Protein AF-A0A1F6Y6Q0-F1 (afdb_monomer)

Mean predicted aligned error: 14.81 Å

Organism: NCBI:txid1801793

pLDDT: mean 77.67, std 9.86, range [51.31, 92.62]

Structure (mmCIF, N/CA/C/O backbone):
data_AF-A0A1F6Y6Q0-F1
#
_entry.id   AF-A0A1F6Y6Q0-F1
#
loop_
_atom_site.group_PDB
_atom_site.id
_atom_site.type_symbol
_atom_site.label_atom_id
_atom_site.label_alt_id
_atom_site.label_comp_id
_atom_site.label_asym_id
_atom_site.label_entity_id
_atom_site.label_seq_id
_atom_site.pdbx_PDB_ins_code
_atom_site.Cartn_x
_atom_site.Cartn_y
_atom_site.Cartn_z
_atom_site.occupancy
_atom_site.B_iso_or_equiv
_atom_site.auth_seq_id
_atom_site.auth_comp_id
_atom_site.auth_asym_id
_atom_site.auth_atom_id
_atom_site.pdbx_PDB_model_num
ATOM 1 N N . MET A 1 1 ? -24.426 12.684 40.163 1.00 71.00 1 MET A N 1
ATOM 2 C CA . MET A 1 1 ? -25.076 13.681 39.279 1.00 71.00 1 MET A CA 1
ATOM 3 C C . MET A 1 1 ? -26.449 14.001 39.872 1.00 71.00 1 MET A C 1
ATOM 5 O O . MET A 1 1 ? -27.000 13.116 40.519 1.00 71.00 1 MET A O 1
ATOM 9 N N . TYR A 1 2 ? -26.988 15.215 39.725 1.00 83.31 2 TYR A N 1
ATOM 10 C CA . TYR A 1 2 ? -28.285 15.605 40.313 1.00 83.31 2 TYR A CA 1
ATOM 11 C C . TYR A 1 2 ? -29.291 16.001 39.226 1.00 83.31 2 TYR A C 1
ATOM 13 O O . TYR A 1 2 ? -28.912 16.579 38.207 1.00 83.31 2 TYR A O 1
ATOM 21 N N . CYS A 1 3 ? -30.571 15.686 39.428 1.00 84.44 3 CYS A N 1
ATOM 22 C CA . CYS A 1 3 ? -31.646 16.022 38.498 1.00 84.44 3 CYS A CA 1
ATOM 23 C C . CYS A 1 3 ? -31.863 17.536 38.433 1.00 84.44 3 CYS A C 1
ATOM 25 O O . CYS A 1 3 ? -32.161 18.159 39.450 1.00 84.44 3 CYS A O 1
ATOM 27 N N . LYS A 1 4 ? -31.802 18.118 37.227 1.00 84.06 4 LYS A N 1
ATOM 28 C CA . LYS A 1 4 ? -32.044 19.556 37.009 1.00 84.06 4 LYS A CA 1
ATOM 29 C C . LYS A 1 4 ? -33.462 19.998 37.389 1.00 84.06 4 LYS A C 1
ATOM 31 O O . LYS A 1 4 ? -33.655 21.157 37.728 1.00 84.06 4 LYS A O 1
ATOM 36 N N . LYS A 1 5 ? -34.444 19.087 37.341 1.00 84.50 5 LYS A N 1
ATOM 37 C CA . LYS A 1 5 ? -35.855 19.401 37.616 1.00 84.50 5 LYS A CA 1
ATOM 38 C C . LYS A 1 5 ? -36.233 19.261 39.090 1.00 84.50 5 LYS A C 1
ATOM 40 O O . LYS A 1 5 ? -36.954 20.102 39.607 1.00 84.50 5 LYS A O 1
ATOM 45 N N . CYS A 1 6 ? -35.785 18.202 39.768 1.00 88.50 6 CYS A N 1
ATOM 46 C CA . CYS A 1 6 ? -36.223 17.907 41.140 1.00 88.50 6 CYS A CA 1
ATOM 47 C C . CYS A 1 6 ? -35.088 17.827 42.171 1.00 88.50 6 CYS A C 1
ATOM 49 O O . CYS A 1 6 ? -35.341 17.455 43.316 1.00 88.50 6 CYS A O 1
ATOM 51 N N . GLY A 1 7 ? -33.840 18.081 41.768 1.00 86.44 7 GLY A N 1
ATOM 52 C CA . GLY A 1 7 ? -32.669 18.071 42.648 1.00 86.44 7 GLY A CA 1
ATOM 53 C C . GLY A 1 7 ? -32.287 16.701 43.217 1.00 86.44 7 GLY A C 1
ATOM 54 O O . GLY A 1 7 ? -31.378 16.622 44.036 1.00 86.44 7 GLY A O 1
ATOM 55 N N . ASN A 1 8 ? -32.956 15.614 42.815 1.00 88.00 8 ASN A N 1
ATOM 56 C CA . ASN A 1 8 ? -32.670 14.288 43.362 1.00 88.00 8 ASN A CA 1
ATOM 57 C C . ASN A 1 8 ? -31.338 13.745 42.826 1.00 88.00 8 ASN A C 1
ATOM 59 O O . ASN A 1 8 ? -30.964 14.025 41.684 1.00 88.00 8 ASN A O 1
ATOM 63 N N . LYS A 1 9 ? -30.625 12.964 43.639 1.00 84.06 9 LYS A N 1
ATOM 64 C CA . LYS A 1 9 ? -29.354 12.346 43.243 1.00 84.06 9 LYS A CA 1
ATOM 65 C C . LYS A 1 9 ? -29.641 11.147 42.333 1.00 84.06 9 LYS A C 1
ATOM 67 O O . LYS A 1 9 ? -30.463 10.310 42.690 1.00 84.06 9 LYS A O 1
ATOM 72 N N . PHE A 1 10 ? -28.982 11.076 41.178 1.00 82.44 10 PHE A N 1
ATOM 73 C CA . PHE A 1 10 ? -29.031 9.891 40.317 1.00 82.44 10 PHE A CA 1
ATOM 74 C C . PHE A 1 10 ? -28.163 8.784 40.918 1.00 82.44 10 PHE A C 1
ATOM 76 O O . PHE A 1 10 ? -27.025 9.049 41.327 1.00 82.44 10 PHE A O 1
ATOM 83 N N . LEU A 1 11 ? -28.715 7.575 40.982 1.00 70.94 11 LEU A N 1
ATOM 84 C CA . LEU A 1 11 ? -28.087 6.364 41.508 1.00 70.94 11 LEU A CA 1
ATOM 85 C C . LEU A 1 11 ? -27.262 5.619 40.444 1.00 70.94 11 LEU A C 1
ATOM 87 O O . LEU A 1 11 ? -26.524 4.705 40.800 1.00 70.94 11 LEU A O 1
ATOM 91 N N . GLY A 1 12 ? -27.326 6.014 39.166 1.00 69.50 12 GLY A N 1
ATOM 92 C CA . GLY A 1 12 ? -26.490 5.426 38.114 1.00 69.50 12 GLY A CA 1
ATOM 93 C C . GLY A 1 12 ? -26.926 5.767 36.687 1.00 69.50 12 GLY A C 1
ATOM 94 O O . GLY A 1 12 ? -27.257 6.912 36.387 1.00 69.50 12 GLY A O 1
ATOM 95 N N . ASN A 1 13 ? -26.924 4.740 35.830 1.00 68.44 13 ASN A N 1
ATOM 96 C CA . ASN A 1 13 ? -27.181 4.752 34.379 1.00 68.44 13 ASN A CA 1
ATOM 97 C C . ASN A 1 13 ? -28.683 4.807 34.014 1.00 68.44 13 ASN A C 1
ATOM 99 O O . ASN A 1 13 ? -29.128 4.230 33.023 1.00 68.44 13 ASN A O 1
ATOM 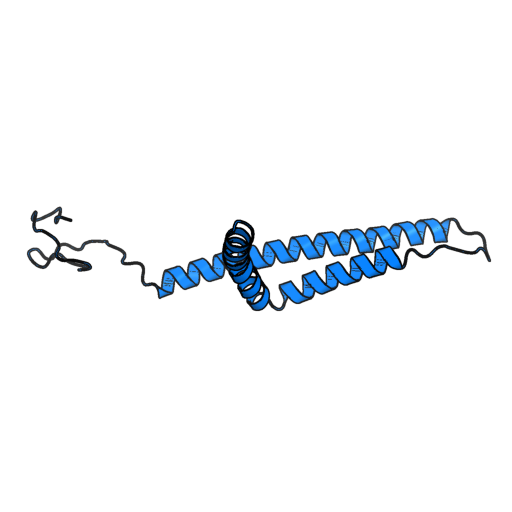103 N N . GLU A 1 14 ? -29.497 5.424 34.862 1.00 72.12 14 GLU A N 1
ATOM 104 C CA . GLU A 1 14 ? -30.948 5.482 34.702 1.00 72.12 14 GLU A CA 1
ATOM 105 C C . GLU A 1 14 ? -31.338 6.585 33.703 1.00 72.12 14 GLU A C 1
ATOM 107 O O . GLU A 1 14 ? -30.956 7.744 33.859 1.00 72.12 14 GLU A O 1
ATOM 112 N N . LYS A 1 15 ? -32.104 6.211 32.664 1.00 74.06 15 LYS A N 1
ATOM 113 C CA . LYS A 1 15 ? -32.576 7.110 31.586 1.00 74.06 15 LYS A CA 1
ATOM 114 C C . LYS A 1 15 ? -33.586 8.161 32.065 1.00 74.06 15 LYS A C 1
ATOM 116 O O . LYS A 1 15 ? -33.883 9.123 31.363 1.00 74.06 15 LYS A O 1
ATOM 121 N N . PHE A 1 16 ? -34.145 7.959 33.255 1.00 84.31 16 PHE A N 1
ATOM 122 C CA . PHE A 1 16 ? -35.152 8.826 33.849 1.00 84.31 16 PHE A CA 1
ATOM 123 C C . PHE A 1 16 ? -34.876 8.988 35.337 1.00 84.31 16 PHE A C 1
ATOM 125 O O . PHE A 1 16 ? -34.429 8.063 36.009 1.00 84.31 16 PHE A O 1
ATOM 132 N N . CYS A 1 17 ? -35.196 10.157 35.883 1.00 84.56 17 CYS A N 1
ATOM 133 C CA . CYS A 1 17 ? -35.154 10.363 37.323 1.00 84.56 17 CYS A CA 1
ATOM 134 C C . CYS A 1 17 ? -36.285 9.583 38.008 1.00 84.56 17 CYS A C 1
ATOM 136 O O . CYS A 1 17 ? -37.448 9.970 37.878 1.00 84.56 17 CYS A O 1
ATOM 138 N N . GLY A 1 18 ? -35.956 8.574 38.822 1.00 80.94 18 GLY A N 1
ATOM 139 C CA . GLY A 1 18 ? -36.938 7.742 39.537 1.00 80.94 18 GLY A CA 1
ATOM 140 C C . GLY A 1 18 ? -37.901 8.479 40.485 1.00 80.94 18 GLY A C 1
ATOM 141 O O . GLY A 1 18 ? -38.851 7.880 40.974 1.00 80.94 18 GLY A O 1
ATOM 142 N N . LYS A 1 19 ? -37.692 9.781 40.741 1.00 84.44 19 LYS A N 1
ATOM 143 C CA . LYS A 1 19 ? -38.592 10.608 41.565 1.00 84.44 19 LYS A CA 1
ATOM 144 C C . LYS A 1 19 ? -39.556 11.478 40.755 1.00 84.44 19 LYS A C 1
ATOM 146 O O . LYS A 1 19 ? -40.695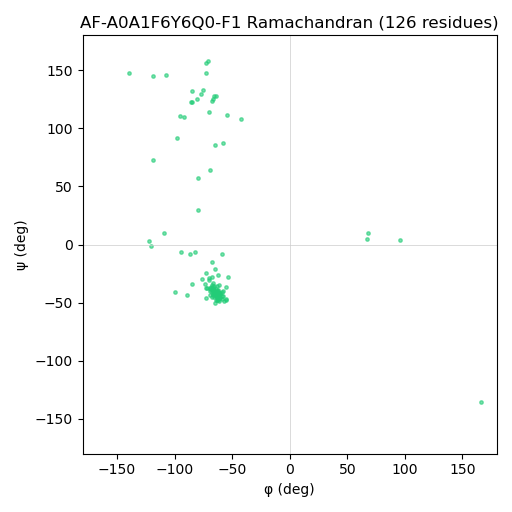 11.654 41.164 1.00 84.44 19 LYS A O 1
ATOM 151 N N . CYS A 1 20 ? -39.097 12.086 39.661 1.00 86.62 20 CYS A N 1
ATOM 152 C CA . CYS A 1 20 ? -39.885 13.083 38.918 1.00 86.62 20 CYS A CA 1
ATOM 153 C C . CYS A 1 20 ? -40.148 12.719 37.454 1.00 86.62 20 CYS A C 1
ATOM 155 O O . CYS A 1 20 ? -40.779 13.503 36.746 1.00 86.62 20 CYS A O 1
ATOM 157 N N . GLY A 1 21 ? -39.628 11.579 36.990 1.00 78.50 21 GLY A N 1
ATOM 158 C CA . GLY A 1 21 ? -39.776 11.111 35.613 1.00 78.50 21 GLY A CA 1
ATOM 159 C C . GLY A 1 21 ? -39.048 11.963 34.573 1.00 78.50 21 GLY A C 1
ATOM 160 O O . GLY A 1 21 ? -39.280 11.786 33.386 1.00 78.50 21 GLY A O 1
ATOM 161 N N . PHE A 1 22 ? -38.194 12.908 34.986 1.00 82.50 22 PHE A N 1
ATOM 162 C CA . PHE A 1 22 ? -37.449 13.742 34.045 1.00 82.50 22 PHE A CA 1
ATOM 163 C C . PHE A 1 22 ? -36.429 12.893 33.286 1.00 82.50 22 PHE A C 1
ATOM 165 O O . PHE A 1 22 ? -35.595 12.243 33.922 1.00 82.50 22 PHE A O 1
ATOM 172 N N . GLU A 1 23 ? -36.512 12.909 31.957 1.00 78.38 23 GLU A N 1
ATOM 173 C CA . GLU A 1 23 ? -35.575 12.213 31.084 1.00 78.38 23 GLU A CA 1
ATOM 174 C C . GLU A 1 23 ? -34.185 12.832 31.204 1.00 78.38 23 GLU A C 1
ATOM 176 O O . GLU A 1 23 ? -33.986 14.049 31.126 1.00 78.38 23 GLU A O 1
ATOM 181 N N . THR A 1 24 ? -33.207 11.980 31.454 1.00 66.31 24 THR A N 1
ATOM 182 C CA . THR A 1 24 ? -31.810 12.334 31.306 1.00 66.31 24 THR A CA 1
ATOM 183 C C . THR A 1 24 ? -31.419 11.863 29.923 1.00 66.31 24 THR A C 1
ATOM 185 O O . THR A 1 24 ? -31.344 10.667 29.661 1.00 66.31 24 THR A O 1
ATOM 188 N N . ASN A 1 25 ? -31.173 12.816 29.025 1.00 62.75 25 ASN A N 1
ATOM 189 C CA . ASN A 1 25 ? -30.486 12.566 27.760 1.00 62.75 25 ASN A CA 1
ATOM 190 C C . ASN A 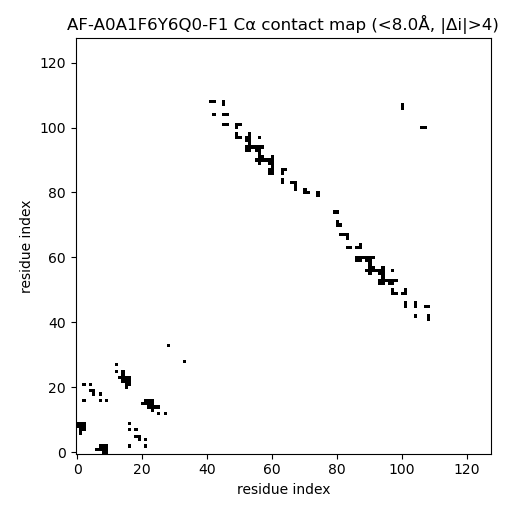1 25 ? -29.012 12.244 28.082 1.00 62.75 25 ASN A C 1
ATOM 192 O O . ASN A 1 25 ? -28.104 13.045 27.884 1.00 62.75 25 ASN A O 1
ATOM 196 N N . ILE A 1 26 ? -28.804 11.130 28.781 1.00 64.56 26 ILE A N 1
ATOM 197 C CA . ILE A 1 26 ? -27.521 10.465 28.880 1.00 64.56 26 ILE A CA 1
ATOM 198 C C . ILE A 1 26 ? -27.656 9.381 27.832 1.00 64.56 26 ILE A C 1
ATOM 200 O O . ILE A 1 26 ? -28.203 8.306 28.100 1.00 64.56 26 ILE A O 1
ATOM 204 N N . ASP A 1 27 ? -27.218 9.713 26.624 1.00 59.25 27 ASP A N 1
ATOM 205 C CA . ASP A 1 27 ? -26.858 8.726 25.628 1.00 59.25 27 ASP A CA 1
ATOM 206 C C . ASP A 1 27 ? -25.755 7.875 26.261 1.00 59.25 27 ASP A C 1
ATOM 208 O O . ASP A 1 27 ? -24.565 8.174 26.205 1.00 59.25 27 ASP A O 1
ATOM 212 N N . LEU A 1 28 ? -26.169 6.841 26.995 1.00 60.81 28 LEU A N 1
ATOM 213 C CA . LEU A 1 28 ? -25.336 5.682 27.245 1.00 60.81 28 LEU A CA 1
ATOM 214 C C . LEU A 1 28 ? -25.153 5.069 25.873 1.00 60.81 28 LEU A C 1
ATOM 216 O O . LEU A 1 28 ? -25.953 4.234 25.439 1.00 60.81 28 LEU A O 1
ATOM 220 N N . ASP A 1 29 ? -24.147 5.598 25.189 1.00 57.44 29 ASP A N 1
ATOM 221 C CA . ASP A 1 29 ? -23.626 5.092 23.948 1.00 57.44 29 ASP A CA 1
ATOM 222 C C . ASP A 1 29 ? -23.559 3.581 24.082 1.00 57.44 29 ASP A C 1
ATOM 224 O O . ASP A 1 29 ? -22.829 3.001 24.889 1.00 57.44 29 ASP A O 1
ATOM 228 N N . THR A 1 30 ? -24.466 2.944 23.362 1.00 57.88 30 THR A N 1
ATOM 229 C CA . THR A 1 30 ? -24.554 1.500 23.346 1.00 57.88 30 THR A CA 1
ATOM 230 C C . THR A 1 30 ? -23.235 1.036 22.728 1.00 57.88 30 THR A C 1
ATOM 232 O O . THR A 1 30 ? -22.897 1.536 21.651 1.00 57.88 30 THR A O 1
ATOM 235 N N . PRO A 1 31 ? -22.473 0.115 23.350 1.00 56.50 31 PRO A N 1
ATOM 236 C CA . PRO A 1 31 ? -21.153 -0.281 22.843 1.00 56.50 31 PRO A CA 1
ATOM 237 C C . PRO A 1 31 ? -21.214 -0.727 21.373 1.00 56.50 31 PRO A C 1
ATOM 239 O O . PRO A 1 31 ? -20.305 -0.458 20.599 1.00 56.50 31 PRO A O 1
ATOM 242 N N . LEU A 1 32 ? -22.369 -1.244 20.943 1.00 57.25 32 LEU A N 1
ATOM 243 C CA . LEU A 1 32 ? -22.649 -1.634 19.566 1.00 57.25 32 LEU A CA 1
ATOM 244 C C . LEU A 1 32 ? -22.586 -0.482 18.535 1.00 57.25 32 LEU A C 1
ATOM 246 O O . LEU A 1 32 ? -22.195 -0.717 17.392 1.00 57.25 32 LEU A O 1
ATOM 250 N N . SER A 1 33 ? -22.979 0.753 18.887 1.00 61.66 33 SER A N 1
ATOM 251 C CA . SER A 1 33 ? -22.959 1.878 17.932 1.00 61.66 33 SER A CA 1
ATOM 252 C C . SER A 1 33 ? -21.594 2.550 17.863 1.00 61.66 33 SER A C 1
ATOM 254 O O . SER A 1 33 ? -21.185 2.982 16.785 1.00 61.66 33 SER A O 1
ATOM 256 N N . GLN A 1 34 ? -20.872 2.610 18.984 1.00 68.31 34 GLN A N 1
ATOM 257 C CA . GLN A 1 34 ? -19.506 3.125 19.010 1.00 68.31 34 GLN A CA 1
ATOM 258 C C . GLN A 1 34 ? -18.546 2.173 18.295 1.00 68.31 34 GLN A C 1
ATOM 260 O O . GLN A 1 34 ? -17.766 2.632 17.466 1.00 68.31 34 GLN A O 1
ATOM 265 N N . GLU A 1 35 ? -18.645 0.859 18.511 1.00 71.56 35 GLU A N 1
ATOM 266 C CA . GLU A 1 35 ? -17.808 -0.124 17.810 1.00 71.56 35 GLU A CA 1
ATOM 267 C C . GLU A 1 35 ? -18.017 -0.074 16.295 1.00 71.56 35 GLU A C 1
ATOM 269 O O . GLU A 1 35 ? -17.050 -0.059 15.537 1.00 71.56 35 GLU A O 1
ATOM 274 N N . ALA A 1 36 ? -19.264 0.035 15.829 1.00 77.62 36 ALA A N 1
ATOM 275 C CA . ALA A 1 36 ? -19.545 0.173 14.404 1.00 77.62 36 ALA A CA 1
ATOM 276 C C . ALA A 1 36 ? -18.953 1.469 13.822 1.00 77.62 36 ALA A C 1
ATOM 278 O O . ALA A 1 36 ? -18.368 1.447 12.739 1.00 77.62 36 ALA A O 1
ATOM 279 N N . GLN A 1 37 ? -19.069 2.601 14.521 1.00 79.50 37 GLN A N 1
ATOM 280 C CA . GLN A 1 37 ? -18.493 3.871 14.061 1.00 79.50 37 GLN A CA 1
ATOM 281 C C . GLN A 1 37 ? -16.962 3.835 14.043 1.00 79.50 37 GLN A C 1
ATOM 283 O O . GLN A 1 37 ? -16.348 4.264 13.064 1.00 79.50 37 GLN A O 1
ATOM 288 N N . VAL A 1 38 ? -16.352 3.266 15.083 1.00 81.62 38 VAL A N 1
ATOM 289 C CA . VAL A 1 38 ? -14.902 3.084 15.178 1.00 81.62 38 VAL A CA 1
ATOM 290 C C . VAL A 1 38 ? -14.410 2.142 14.080 1.00 81.62 38 VAL A C 1
ATOM 292 O O . VAL A 1 38 ? -13.443 2.477 13.403 1.00 81.62 38 VAL A O 1
ATOM 295 N N . ASN A 1 39 ? -15.102 1.033 13.814 1.00 81.06 39 ASN A N 1
ATOM 296 C CA . ASN A 1 39 ? -14.748 0.099 12.743 1.00 81.06 39 ASN A CA 1
ATOM 297 C C . ASN A 1 39 ? -14.849 0.749 11.357 1.00 81.06 39 ASN A C 1
ATOM 299 O O . ASN A 1 39 ? -13.930 0.610 10.554 1.00 81.06 39 ASN A O 1
ATOM 303 N N . ASN A 1 40 ? -15.901 1.529 11.089 1.00 83.12 40 ASN A N 1
ATOM 304 C CA . ASN A 1 40 ? -16.030 2.276 9.832 1.00 83.12 40 ASN A CA 1
ATOM 305 C C . ASN A 1 40 ? -14.895 3.302 9.650 1.00 83.12 40 ASN A C 1
ATOM 307 O O . ASN A 1 40 ? -14.333 3.428 8.558 1.00 83.12 40 ASN A O 1
ATOM 311 N N . LEU A 1 41 ? -14.528 4.018 10.719 1.00 86.38 41 LEU A N 1
ATOM 312 C CA . LEU A 1 41 ? -13.413 4.967 10.707 1.00 86.38 41 LEU A CA 1
ATOM 313 C C . LEU A 1 41 ? -12.072 4.252 10.474 1.00 86.38 41 LEU A C 1
ATOM 315 O O . LEU A 1 41 ? -11.249 4.702 9.672 1.00 86.38 41 LEU A O 1
ATOM 319 N N . LEU A 1 42 ? -11.867 3.118 11.145 1.00 83.38 42 LEU A N 1
ATOM 320 C CA . LEU A 1 42 ? -10.656 2.312 11.052 1.00 83.38 42 LEU A CA 1
ATOM 321 C C . LEU A 1 42 ? -10.496 1.708 9.653 1.00 83.38 42 LEU A C 1
ATOM 323 O O . LEU A 1 42 ? -9.412 1.772 9.072 1.00 83.38 42 LEU A O 1
ATOM 327 N N . GLU A 1 43 ? -11.581 1.205 9.064 1.00 82.00 43 GLU A N 1
ATOM 328 C CA . GLU A 1 43 ? -11.604 0.747 7.676 1.00 82.00 43 GLU A CA 1
ATOM 329 C C . GLU A 1 43 ? -11.288 1.874 6.690 1.00 82.00 43 GLU A C 1
ATOM 331 O O . GLU A 1 43 ? -10.547 1.661 5.725 1.00 82.00 43 GLU A O 1
ATOM 336 N N . ALA A 1 44 ? -11.825 3.076 6.915 1.00 83.25 44 ALA A N 1
ATOM 337 C CA . ALA A 1 44 ? -11.530 4.232 6.076 1.00 83.25 44 ALA A CA 1
ATOM 338 C C . ALA A 1 44 ? -10.037 4.598 6.141 1.00 83.25 44 ALA A C 1
ATOM 340 O O . ALA A 1 44 ? -9.402 4.808 5.102 1.00 83.25 44 ALA A O 1
ATOM 341 N N . HIS A 1 45 ? -9.448 4.594 7.339 1.00 83.62 45 HIS A N 1
ATOM 342 C CA . HIS A 1 45 ? -8.013 4.809 7.531 1.00 83.62 45 HIS A CA 1
ATOM 343 C C . HIS A 1 45 ? -7.164 3.710 6.873 1.00 83.62 45 HIS A C 1
ATOM 345 O O . HIS A 1 45 ? -6.208 4.025 6.158 1.00 83.62 45 HIS A O 1
ATOM 351 N N . ALA A 1 46 ? -7.534 2.437 7.034 1.00 81.31 46 ALA A N 1
ATOM 352 C CA . ALA A 1 46 ? -6.835 1.306 6.424 1.00 81.31 46 ALA A CA 1
ATOM 353 C C . ALA A 1 46 ? -6.862 1.379 4.887 1.00 81.31 46 ALA A C 1
ATOM 355 O O . ALA A 1 46 ? -5.829 1.217 4.230 1.00 81.31 46 ALA A O 1
ATOM 356 N N . LYS A 1 47 ? -8.016 1.718 4.299 1.00 79.94 47 LYS A N 1
ATOM 357 C CA . LYS A 1 47 ? -8.161 1.919 2.848 1.00 79.94 47 LYS A CA 1
ATOM 358 C C . LYS A 1 47 ? -7.289 3.073 2.345 1.00 79.94 47 LYS A C 1
ATOM 360 O O . LYS A 1 47 ? -6.681 2.954 1.281 1.00 79.94 47 LYS A O 1
ATOM 365 N N . ASN A 1 48 ? -7.179 4.167 3.098 1.00 84.50 48 ASN A N 1
ATOM 366 C CA . ASN A 1 48 ? -6.332 5.306 2.728 1.00 84.50 48 ASN A CA 1
ATOM 367 C C . ASN A 1 48 ? -4.831 4.976 2.814 1.00 84.50 48 ASN A C 1
ATOM 369 O O . ASN A 1 48 ? -4.054 5.365 1.932 1.00 84.50 48 ASN A O 1
ATOM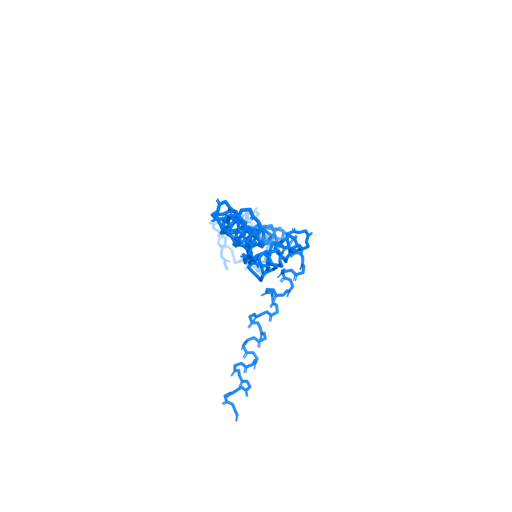 373 N N . ALA A 1 49 ? -4.422 4.199 3.819 1.00 81.69 49 ALA A N 1
ATOM 374 C CA . ALA A 1 49 ? -3.056 3.694 3.926 1.00 81.69 49 ALA A CA 1
ATOM 375 C C . ALA A 1 49 ? -2.706 2.766 2.747 1.00 81.69 49 ALA A C 1
ATOM 377 O O . ALA A 1 49 ? -1.666 2.946 2.105 1.00 81.69 49 ALA A O 1
ATOM 378 N N . ALA A 1 50 ? -3.609 1.844 2.392 1.00 80.50 50 ALA A N 1
ATOM 379 C CA . ALA A 1 50 ? -3.439 0.950 1.246 1.00 80.50 50 ALA A CA 1
ATOM 380 C C . ALA A 1 50 ? -3.326 1.724 -0.080 1.00 80.50 50 ALA A C 1
ATOM 382 O O . ALA A 1 50 ? -2.417 1.457 -0.867 1.00 80.50 50 ALA A O 1
ATOM 383 N N . LYS A 1 51 ? -4.164 2.749 -0.297 1.00 79.75 51 LYS A N 1
ATOM 384 C CA . LYS A 1 51 ? -4.081 3.628 -1.481 1.00 79.75 51 LYS A CA 1
ATOM 385 C C . LYS A 1 51 ? -2.723 4.317 -1.609 1.00 79.75 51 LYS A C 1
ATOM 387 O O . LYS A 1 51 ? -2.189 4.416 -2.709 1.00 79.75 51 LYS A O 1
ATOM 392 N N . THR A 1 52 ? -2.144 4.765 -0.498 1.00 82.56 52 THR A N 1
ATOM 393 C CA . THR A 1 52 ? -0.834 5.436 -0.508 1.00 82.56 52 THR A CA 1
ATOM 394 C C . THR A 1 52 ? 0.291 4.469 -0.898 1.00 82.56 52 THR A C 1
ATOM 396 O O . THR A 1 52 ? 1.189 4.835 -1.656 1.00 82.56 52 THR A O 1
ATOM 399 N N . LEU A 1 53 ? 0.229 3.219 -0.427 1.00 83.19 53 LEU A N 1
ATOM 400 C CA . LEU A 1 53 ? 1.155 2.148 -0.820 1.00 83.19 53 LEU A CA 1
ATOM 401 C C . LEU A 1 53 ? 0.998 1.770 -2.298 1.00 83.19 53 LEU A C 1
ATOM 403 O O . LEU A 1 53 ? 1.995 1.675 -3.013 1.00 83.19 53 LEU A O 1
ATOM 407 N N . MET A 1 54 ? -0.245 1.624 -2.768 1.00 82.75 54 MET A N 1
ATOM 408 C CA . MET A 1 54 ? -0.544 1.376 -4.180 1.00 82.75 54 MET A CA 1
ATOM 409 C C . MET A 1 54 ? 0.022 2.478 -5.071 1.00 82.75 54 MET A C 1
ATOM 411 O O . MET A 1 54 ? 0.706 2.177 -6.044 1.00 82.75 54 MET A O 1
ATOM 415 N N . LEU A 1 55 ? -0.224 3.746 -4.727 1.00 89.88 55 LEU A N 1
ATOM 416 C CA . LEU A 1 55 ? 0.206 4.889 -5.529 1.00 89.88 55 LEU A CA 1
ATOM 417 C C . LEU A 1 55 ? 1.734 4.960 -5.635 1.00 89.88 55 LEU A C 1
ATOM 419 O O . LEU A 1 55 ? 2.264 5.206 -6.716 1.00 89.88 55 LEU A O 1
ATOM 423 N N . LYS A 1 56 ? 2.448 4.670 -4.539 1.00 83.06 56 LYS A N 1
ATOM 424 C CA . LYS A 1 56 ? 3.912 4.535 -4.558 1.00 83.06 56 LYS A CA 1
ATOM 425 C C . LYS A 1 56 ? 4.360 3.391 -5.471 1.00 83.06 56 LYS A C 1
ATOM 427 O O . LYS A 1 56 ? 5.263 3.593 -6.278 1.00 83.06 56 LYS A O 1
ATOM 432 N N . GLY A 1 57 ? 3.716 2.224 -5.384 1.00 82.06 57 GLY A N 1
ATOM 433 C CA . GLY A 1 57 ? 4.004 1.072 -6.247 1.00 82.06 57 GLY A CA 1
ATOM 434 C C . GLY A 1 57 ? 3.814 1.380 -7.736 1.00 82.06 57 GLY A C 1
ATOM 435 O O . GLY A 1 57 ? 4.718 1.124 -8.533 1.00 82.06 57 GLY A O 1
ATOM 436 N N . VAL A 1 58 ? 2.690 2.011 -8.098 1.00 89.25 58 VAL A N 1
ATOM 437 C CA . VAL A 1 58 ? 2.432 2.496 -9.466 1.00 89.25 58 VAL A CA 1
ATOM 438 C C . VAL A 1 58 ? 3.502 3.497 -9.894 1.00 89.25 58 VAL A C 1
ATOM 440 O O . VAL A 1 58 ? 4.028 3.376 -10.996 1.00 89.25 58 VAL A O 1
ATOM 443 N N . GLY A 1 59 ? 3.872 4.441 -9.024 1.00 89.62 59 GLY A N 1
ATOM 444 C CA . GLY A 1 59 ? 4.916 5.426 -9.309 1.00 89.62 59 GLY A CA 1
ATOM 445 C C . GLY A 1 59 ? 6.245 4.780 -9.707 1.00 89.62 59 GLY A C 1
ATOM 446 O O . GLY A 1 59 ? 6.813 5.134 -10.739 1.00 89.62 59 GLY A O 1
ATOM 447 N N . PHE A 1 60 ? 6.711 3.783 -8.949 1.00 86.19 60 PHE A N 1
ATOM 448 C CA . PHE A 1 60 ? 7.931 3.044 -9.292 1.00 86.19 60 PHE A CA 1
ATOM 449 C C . PHE A 1 60 ? 7.787 2.227 -10.582 1.00 86.19 60 PHE A C 1
ATOM 451 O O . PHE A 1 60 ? 8.707 2.219 -11.395 1.00 86.19 60 PHE A O 1
ATOM 458 N N . ALA A 1 61 ? 6.645 1.572 -10.806 1.00 84.81 61 ALA A N 1
ATOM 459 C CA . ALA A 1 61 ? 6.424 0.792 -12.024 1.00 84.81 61 ALA A CA 1
ATOM 460 C C . ALA A 1 61 ? 6.440 1.678 -13.283 1.00 84.81 61 ALA A C 1
ATOM 462 O O . ALA A 1 61 ? 7.155 1.377 -14.238 1.00 84.81 61 ALA A O 1
ATOM 463 N N . VAL A 1 62 ? 5.715 2.801 -13.258 1.00 89.94 62 VAL A N 1
ATOM 464 C CA . VAL A 1 62 ? 5.675 3.769 -14.366 1.00 89.94 62 VAL A CA 1
ATOM 465 C C . VAL A 1 62 ? 7.059 4.362 -14.610 1.00 89.94 62 VAL A C 1
ATOM 467 O O . VAL A 1 62 ? 7.495 4.424 -15.756 1.00 89.94 62 VAL A O 1
ATOM 470 N N . LEU A 1 63 ? 7.786 4.727 -13.551 1.00 91.56 63 LEU A N 1
ATOM 471 C CA . LEU A 1 63 ? 9.154 5.230 -13.675 1.00 91.56 63 LEU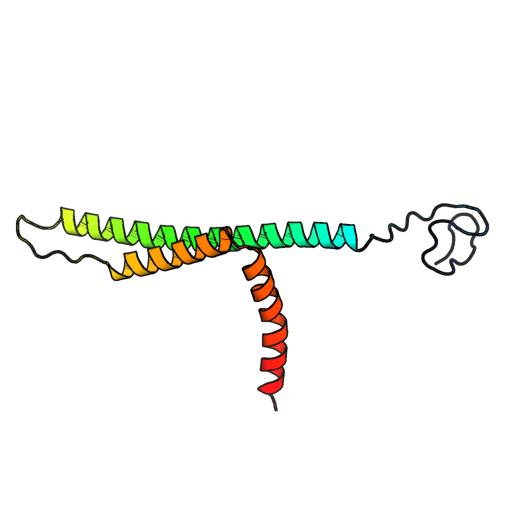 A CA 1
ATOM 472 C C . LEU A 1 63 ? 10.075 4.213 -14.371 1.00 91.56 63 LEU A C 1
ATOM 474 O O . LEU A 1 63 ? 10.828 4.582 -15.270 1.00 91.56 63 LEU A O 1
ATOM 478 N N . GLY A 1 64 ? 9.985 2.932 -14.005 1.00 85.25 64 GLY A N 1
ATOM 479 C CA . GLY A 1 64 ? 10.781 1.864 -14.620 1.00 85.25 64 GLY A CA 1
ATOM 480 C C . GLY A 1 64 ? 10.456 1.648 -16.097 1.00 85.25 64 GLY A C 1
ATOM 481 O O . GLY A 1 64 ? 11.370 1.474 -16.908 1.00 85.25 64 GLY A O 1
ATOM 482 N N . ILE A 1 65 ? 9.171 1.717 -16.454 1.00 88.12 65 ILE A N 1
ATOM 483 C CA . ILE A 1 65 ? 8.710 1.627 -17.846 1.00 88.12 65 ILE A CA 1
ATOM 484 C C . ILE A 1 65 ? 9.243 2.809 -18.658 1.00 88.12 65 ILE A C 1
ATOM 486 O O . ILE A 1 65 ? 9.809 2.598 -19.726 1.00 88.12 65 ILE A O 1
ATOM 490 N N . VAL A 1 66 ? 9.117 4.036 -18.146 1.00 92.62 66 VAL A N 1
ATOM 491 C CA . VAL A 1 66 ? 9.571 5.249 -18.843 1.00 92.62 66 VAL A CA 1
ATOM 492 C C . VAL A 1 66 ? 11.080 5.216 -19.083 1.00 92.62 66 VAL A C 1
ATOM 494 O O . VAL A 1 66 ? 11.515 5.459 -20.205 1.00 92.62 66 VAL A O 1
ATOM 497 N N . ILE A 1 67 ? 11.881 4.858 -18.073 1.00 89.62 67 ILE A N 1
ATOM 498 C CA . ILE A 1 67 ? 13.342 4.747 -18.222 1.00 89.62 67 ILE A CA 1
ATOM 499 C C . ILE A 1 67 ? 13.697 3.697 -19.278 1.00 89.62 67 ILE A C 1
ATOM 501 O O . ILE A 1 67 ? 14.518 3.964 -20.153 1.00 89.62 67 ILE A O 1
ATOM 505 N N . THR A 1 68 ? 13.058 2.526 -19.221 1.00 86.75 68 THR A N 1
ATOM 506 C CA . THR A 1 68 ? 13.302 1.444 -20.185 1.00 86.75 68 THR A CA 1
ATOM 507 C C . THR A 1 68 ? 12.915 1.871 -21.602 1.00 86.75 68 THR A C 1
ATOM 509 O O . THR A 1 68 ? 13.651 1.591 -22.543 1.00 86.75 68 THR A O 1
ATOM 512 N N . TRP A 1 69 ? 11.800 2.590 -21.759 1.00 88.12 69 TRP A N 1
ATOM 513 C CA . TRP A 1 69 ? 11.343 3.094 -23.053 1.00 88.12 69 TRP A CA 1
ATOM 514 C C . TRP A 1 69 ? 12.297 4.136 -23.644 1.00 88.12 69 TRP A C 1
ATOM 516 O O . TRP A 1 69 ? 12.627 4.046 -24.822 1.00 88.12 69 TRP A O 1
ATOM 526 N N . ILE A 1 70 ? 12.800 5.073 -22.832 1.00 89.50 70 ILE A N 1
ATOM 527 C CA . ILE A 1 70 ? 13.796 6.068 -23.266 1.00 89.50 70 ILE A CA 1
ATOM 528 C C . ILE A 1 70 ? 15.088 5.380 -23.718 1.00 89.50 70 ILE A C 1
ATOM 530 O O . ILE A 1 70 ? 15.643 5.725 -24.761 1.00 89.50 70 ILE A O 1
ATOM 534 N N . TRP A 1 71 ? 15.560 4.398 -22.946 1.00 86.31 71 TRP A N 1
ATOM 535 C CA . TRP A 1 71 ? 16.752 3.622 -23.292 1.00 86.31 71 TRP A CA 1
ATOM 536 C C . TRP A 1 71 ? 16.569 2.839 -24.594 1.00 86.31 71 TRP A C 1
ATOM 538 O O . TRP A 1 71 ? 17.449 2.858 -25.446 1.00 86.31 71 TRP A O 1
ATOM 548 N N . TYR A 1 72 ? 15.411 2.198 -24.766 1.00 83.19 72 TYR A N 1
ATOM 549 C CA . TYR A 1 72 ? 15.068 1.470 -25.986 1.00 83.19 72 TYR A CA 1
ATOM 550 C C . TYR A 1 72 ? 14.991 2.396 -27.204 1.00 83.19 72 TYR A C 1
ATOM 552 O O . TYR A 1 72 ? 15.566 2.090 -28.239 1.00 83.19 72 TYR A O 1
ATOM 560 N N . ALA A 1 73 ? 14.352 3.561 -27.064 1.00 86.69 73 ALA A N 1
ATOM 561 C CA . ALA A 1 73 ? 14.264 4.561 -28.128 1.00 86.69 73 ALA A CA 1
ATOM 562 C C . ALA A 1 73 ? 15.627 5.165 -28.511 1.00 86.69 73 ALA A C 1
ATOM 564 O O . ALA A 1 73 ? 15.763 5.722 -29.596 1.00 86.69 73 ALA A O 1
ATOM 565 N N . SER A 1 74 ? 16.617 5.071 -27.619 1.00 85.94 74 SER A N 1
ATOM 566 C CA . SER A 1 74 ? 17.977 5.574 -27.840 1.00 85.94 74 SER A CA 1
ATOM 567 C C . SER A 1 74 ? 18.935 4.498 -28.369 1.00 85.94 74 SER A C 1
ATOM 569 O O . SER A 1 74 ? 20.082 4.817 -28.672 1.00 85.94 74 SER A O 1
ATOM 571 N N . ALA A 1 75 ? 18.510 3.232 -28.443 1.00 86.75 75 ALA A N 1
ATOM 572 C CA . ALA A 1 75 ? 19.345 2.133 -28.913 1.00 86.75 75 ALA A CA 1
ATOM 573 C C . ALA A 1 75 ? 19.295 2.026 -30.447 1.00 86.75 75 ALA A C 1
ATOM 575 O O . ALA A 1 75 ? 18.221 2.019 -31.042 1.00 86.75 75 ALA A O 1
ATOM 576 N N . GLU A 1 76 ? 20.464 1.920 -31.079 1.00 84.25 76 GLU A N 1
ATOM 577 C CA . GLU A 1 76 ? 20.594 1.638 -32.514 1.00 84.25 76 GLU A CA 1
ATOM 578 C C . GLU A 1 76 ? 20.241 0.170 -32.821 1.00 84.25 76 GLU A C 1
ATOM 580 O O . GLU A 1 76 ? 20.336 -0.699 -31.944 1.00 84.25 76 GLU A O 1
ATOM 585 N N . ASP A 1 77 ? 19.843 -0.120 -34.065 1.00 83.62 77 ASP A N 1
ATOM 586 C CA . ASP A 1 77 ? 19.447 -1.463 -34.504 1.00 83.62 77 ASP A CA 1
ATOM 587 C C . ASP A 1 77 ? 20.550 -2.500 -34.211 1.00 83.62 77 ASP A C 1
ATOM 589 O O . ASP A 1 77 ? 21.625 -2.490 -34.808 1.00 83.62 77 ASP A O 1
ATOM 593 N N . GLY A 1 78 ? 20.273 -3.413 -33.272 1.00 81.56 78 GLY A N 1
ATOM 594 C CA . GLY A 1 78 ? 21.206 -4.461 -32.832 1.00 81.56 78 GLY A CA 1
ATOM 595 C C . GLY A 1 78 ? 22.033 -4.136 -31.579 1.00 81.56 78 GLY A C 1
ATOM 596 O O . GLY A 1 78 ? 22.872 -4.946 -31.183 1.00 81.56 78 GLY A O 1
ATOM 597 N N . GLY A 1 79 ? 21.803 -2.992 -30.930 1.00 71.56 79 GLY A N 1
ATOM 598 C CA . GLY A 1 79 ? 22.470 -2.611 -29.682 1.00 71.56 79 GLY A CA 1
ATOM 599 C C . GLY A 1 79 ? 22.033 -3.422 -28.450 1.00 71.56 79 GLY A C 1
ATOM 600 O O . GLY A 1 79 ? 20.945 -3.993 -28.389 1.00 71.56 79 GLY A O 1
ATOM 601 N N . THR A 1 80 ? 22.884 -3.449 -27.418 1.00 74.31 80 THR A N 1
ATOM 602 C CA . THR A 1 80 ? 22.540 -4.036 -26.108 1.00 74.31 80 THR A CA 1
ATOM 603 C C . THR A 1 80 ? 21.811 -2.992 -25.269 1.00 74.31 80 THR A C 1
ATOM 605 O O . THR A 1 80 ? 22.376 -1.932 -25.013 1.00 74.31 80 THR A O 1
ATOM 608 N N . TYR A 1 81 ? 20.589 -3.278 -24.811 1.00 71.12 81 TYR A N 1
ATOM 609 C CA . TYR A 1 81 ? 19.822 -2.369 -23.954 1.00 71.12 81 TYR A CA 1
ATOM 610 C C . TYR A 1 81 ? 19.738 -2.849 -22.504 1.00 71.12 81 TYR A C 1
ATOM 612 O O . TYR A 1 81 ? 19.636 -4.045 -22.226 1.00 71.12 81 TYR A O 1
ATOM 620 N N . TYR A 1 82 ? 19.735 -1.899 -21.566 1.00 76.50 82 TYR A N 1
ATOM 621 C CA . TYR A 1 82 ? 19.517 -2.192 -20.151 1.00 76.50 82 TYR A CA 1
ATOM 622 C C . TYR A 1 82 ? 18.036 -2.082 -19.814 1.00 76.50 82 TYR A C 1
ATOM 624 O O . TYR A 1 82 ? 17.458 -0.999 -19.758 1.00 76.50 82 TYR A O 1
ATOM 632 N N . ALA A 1 83 ? 17.425 -3.228 -19.543 1.00 75.75 83 ALA A N 1
ATOM 633 C CA . ALA A 1 83 ? 16.093 -3.277 -18.972 1.00 75.75 83 ALA A CA 1
ATOM 634 C C . ALA A 1 83 ? 16.181 -3.180 -17.441 1.00 75.75 83 ALA A C 1
ATOM 636 O O . ALA A 1 83 ? 16.812 -4.011 -16.781 1.00 75.75 83 ALA A O 1
ATOM 637 N N . PHE A 1 84 ? 15.520 -2.176 -16.859 1.00 83.44 84 PHE A N 1
ATOM 638 C CA . PHE A 1 84 ? 15.476 -1.954 -15.409 1.00 83.44 84 PHE A CA 1
ATOM 639 C C . PHE A 1 84 ? 14.458 -2.882 -14.723 1.00 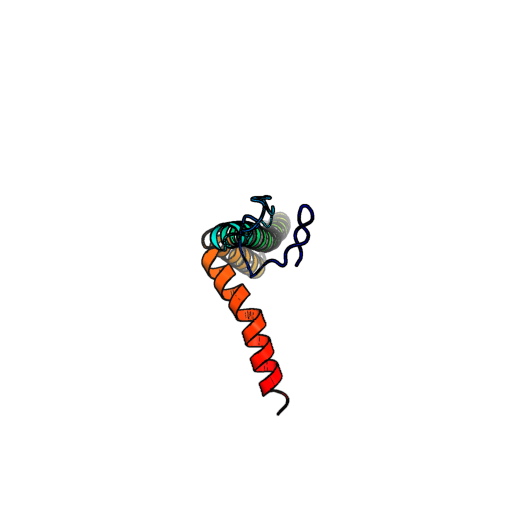83.44 84 PHE A C 1
ATOM 641 O O . PHE A 1 84 ? 13.541 -2.444 -14.022 1.00 83.44 84 PHE A O 1
ATOM 648 N N . TRP A 1 85 ? 14.635 -4.194 -14.899 1.00 78.56 85 TRP A N 1
ATOM 649 C CA . TRP A 1 85 ? 13.772 -5.223 -14.314 1.00 78.56 85 TRP A CA 1
ATOM 650 C C . TRP A 1 85 ? 13.656 -5.096 -12.794 1.00 78.56 85 TRP A C 1
ATOM 652 O O . TRP A 1 85 ? 12.570 -5.271 -12.259 1.00 78.56 85 TRP A O 1
ATOM 662 N N . GLY A 1 86 ? 14.731 -4.716 -12.094 1.00 84.50 86 GLY A N 1
ATOM 663 C CA . GLY A 1 86 ? 14.701 -4.535 -10.639 1.00 84.50 86 GLY A CA 1
ATOM 664 C C . GLY A 1 86 ? 13.698 -3.470 -10.186 1.00 84.50 86 GLY A C 1
ATOM 665 O O . GLY A 1 86 ? 12.942 -3.694 -9.243 1.00 84.50 86 GLY A O 1
ATOM 666 N N . LEU A 1 87 ? 13.627 -2.340 -10.897 1.00 82.25 87 LEU A N 1
ATOM 667 C CA . LEU A 1 87 ? 12.701 -1.259 -10.560 1.00 82.25 87 LEU A CA 1
ATOM 668 C C . LEU A 1 87 ? 11.249 -1.653 -10.878 1.00 82.25 87 LEU A C 1
ATOM 670 O O . LEU A 1 87 ? 10.346 -1.376 -10.089 1.00 82.25 87 LEU A O 1
ATOM 674 N N . MET A 1 88 ? 11.041 -2.378 -11.984 1.00 80.94 88 MET A N 1
ATOM 675 C CA . MET A 1 88 ? 9.732 -2.936 -12.335 1.00 80.94 88 MET A CA 1
ATOM 676 C C . MET A 1 88 ? 9.265 -4.004 -11.338 1.00 80.94 88 MET A C 1
ATOM 678 O O . MET A 1 88 ? 8.113 -3.966 -10.918 1.00 80.94 88 MET A O 1
ATOM 682 N N . VAL A 1 89 ? 10.141 -4.913 -10.900 1.00 87.00 89 VAL A N 1
ATOM 683 C CA . VAL A 1 89 ? 9.815 -5.967 -9.923 1.00 87.00 89 VAL A CA 1
ATOM 684 C C . VAL A 1 89 ? 9.508 -5.369 -8.551 1.00 87.00 89 VAL A C 1
ATOM 686 O O . VAL A 1 89 ? 8.520 -5.752 -7.930 1.00 87.00 89 VAL A O 1
ATOM 689 N N . VAL A 1 90 ? 10.292 -4.392 -8.084 1.00 86.62 90 VAL A N 1
ATOM 690 C CA . VAL A 1 90 ? 10.029 -3.703 -6.807 1.00 86.62 90 VAL A CA 1
ATOM 691 C C . VAL A 1 90 ? 8.731 -2.895 -6.869 1.00 86.62 90 VAL A C 1
ATOM 693 O O . VAL A 1 90 ? 7.947 -2.920 -5.916 1.00 86.62 90 VAL A O 1
ATOM 696 N N . GLY A 1 91 ? 8.472 -2.205 -7.984 1.00 83.81 91 GLY A N 1
ATOM 697 C CA . GLY A 1 91 ? 7.212 -1.495 -8.212 1.00 83.81 91 GLY A CA 1
ATOM 698 C C . GLY A 1 91 ? 6.013 -2.444 -8.222 1.00 83.81 91 GLY A C 1
ATOM 699 O O . GLY A 1 91 ? 5.051 -2.228 -7.484 1.00 83.81 91 GLY A O 1
ATOM 700 N N . ALA A 1 92 ? 6.107 -3.541 -8.978 1.00 85.00 92 ALA A N 1
ATOM 701 C CA . ALA A 1 92 ? 5.076 -4.573 -9.057 1.00 85.00 92 ALA A CA 1
ATOM 702 C C . ALA A 1 92 ? 4.823 -5.236 -7.698 1.00 85.00 92 ALA A C 1
ATOM 704 O O . ALA A 1 92 ? 3.671 -5.391 -7.301 1.00 85.00 92 ALA A O 1
ATOM 705 N N . TYR A 1 93 ? 5.875 -5.562 -6.944 1.00 89.56 93 TYR A N 1
ATOM 706 C CA . TYR A 1 93 ? 5.754 -6.132 -5.604 1.00 89.56 93 TYR A CA 1
ATOM 707 C C . TYR A 1 93 ? 5.048 -5.175 -4.634 1.00 89.56 93 TYR A C 1
ATOM 709 O O . TYR A 1 93 ? 4.111 -5.576 -3.943 1.00 89.56 93 TYR A O 1
ATOM 717 N N . GLN A 1 94 ? 5.443 -3.897 -4.601 1.00 85.81 94 GLN A N 1
ATOM 718 C CA . GLN A 1 94 ? 4.790 -2.902 -3.743 1.00 85.81 94 GLN A CA 1
ATOM 719 C C . GLN A 1 94 ? 3.331 -2.661 -4.142 1.00 85.81 94 GLN A C 1
ATOM 721 O O . GLN A 1 94 ? 2.471 -2.525 -3.270 1.00 85.81 94 GLN A O 1
ATOM 726 N N . PHE A 1 95 ? 3.039 -2.652 -5.443 1.00 85.06 95 PHE A N 1
ATOM 727 C CA . PHE A 1 95 ? 1.679 -2.521 -5.950 1.00 85.06 95 PHE A CA 1
ATOM 728 C C . PHE A 1 95 ? 0.811 -3.723 -5.564 1.00 85.06 95 PHE A C 1
ATOM 730 O O . PHE A 1 95 ? -0.248 -3.536 -4.969 1.00 85.06 95 PHE A O 1
ATOM 737 N N . LEU A 1 96 ? 1.282 -4.947 -5.820 1.00 88.31 96 LEU A N 1
ATOM 738 C CA . LEU A 1 96 ? 0.590 -6.186 -5.452 1.00 88.31 96 LEU A CA 1
ATOM 739 C C . LEU A 1 96 ? 0.350 -6.268 -3.946 1.00 88.31 96 LEU A C 1
ATOM 741 O O . LEU A 1 96 ? -0.745 -6.627 -3.524 1.00 88.31 96 LEU A O 1
ATOM 745 N N . ARG A 1 97 ? 1.331 -5.868 -3.129 1.00 81.50 97 ARG A N 1
ATOM 746 C CA . ARG A 1 97 ? 1.172 -5.784 -1.673 1.00 81.50 97 ARG A CA 1
ATOM 747 C C . ARG A 1 97 ? 0.094 -4.769 -1.280 1.00 81.50 97 ARG A C 1
ATOM 749 O O . ARG A 1 97 ? -0.727 -5.063 -0.418 1.00 81.50 97 ARG A O 1
ATOM 756 N N . GLY A 1 98 ? 0.053 -3.605 -1.930 1.00 80.88 98 GLY A N 1
ATOM 757 C CA . GLY A 1 98 ? -1.010 -2.614 -1.741 1.00 80.88 98 GLY A CA 1
ATOM 758 C C . GLY A 1 98 ? -2.396 -3.149 -2.121 1.00 80.88 98 GLY A C 1
ATOM 759 O O . GLY A 1 98 ? -3.341 -2.988 -1.352 1.00 80.88 98 GLY A O 1
ATOM 760 N N . VAL A 1 99 ? -2.509 -3.834 -3.265 1.00 87.12 99 VAL A N 1
ATOM 761 C CA . VAL A 1 99 ? -3.744 -4.488 -3.744 1.00 87.12 99 VAL A CA 1
ATOM 762 C C . VAL A 1 99 ? -4.212 -5.579 -2.792 1.00 87.12 99 VAL A C 1
ATOM 764 O O . VAL A 1 99 ? -5.384 -5.594 -2.419 1.00 87.12 99 VAL A O 1
ATOM 767 N N . TYR A 1 100 ? -3.303 -6.446 -2.356 1.00 86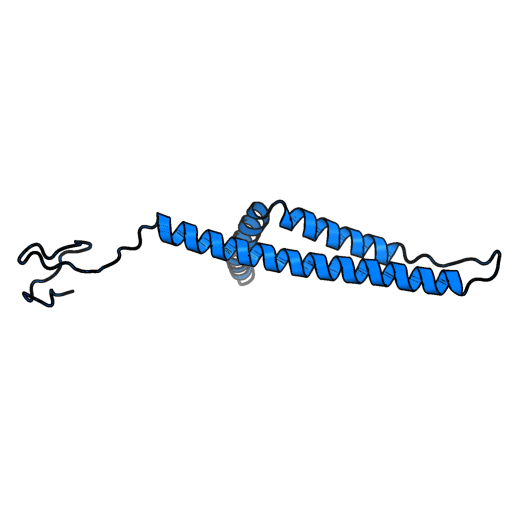.69 100 TYR A N 1
ATOM 768 C CA . TYR A 1 100 ? -3.589 -7.503 -1.392 1.00 86.69 100 TYR A CA 1
ATOM 769 C C . TYR A 1 100 ? -4.201 -6.935 -0.106 1.00 86.69 100 TYR A C 1
ATOM 771 O O . TYR A 1 100 ? -5.242 -7.394 0.360 1.00 86.69 100 TYR A O 1
ATOM 779 N N . PHE A 1 101 ? -3.605 -5.866 0.416 1.00 80.56 101 PHE A N 1
ATOM 780 C CA . PHE A 1 101 ? -4.088 -5.169 1.600 1.00 80.56 101 PHE A CA 1
ATOM 781 C C . PHE A 1 101 ? -5.424 -4.443 1.389 1.00 80.56 101 PHE A C 1
ATOM 783 O O . PHE A 1 101 ? -6.272 -4.423 2.277 1.00 80.56 101 PHE A O 1
ATOM 790 N N . TRP A 1 102 ? -5.662 -3.891 0.205 1.00 79.38 102 TRP A N 1
ATOM 791 C CA . TRP A 1 102 ? -6.941 -3.259 -0.104 1.00 79.38 102 TRP A CA 1
ATOM 792 C C . TRP A 1 102 ? -8.102 -4.260 -0.191 1.00 79.38 102 TRP A C 1
ATOM 794 O O . TRP A 1 102 ? -9.200 -3.944 0.266 1.00 79.38 102 TRP A O 1
ATOM 804 N N . PHE A 1 103 ? -7.862 -5.466 -0.720 1.00 82.38 103 PHE A N 1
ATOM 805 C CA . PHE A 1 103 ? -8.868 -6.535 -0.768 1.00 82.38 103 PHE A CA 1
ATOM 806 C C . PHE A 1 103 ? -9.092 -7.223 0.588 1.00 82.38 103 PHE A C 1
ATOM 808 O O . PHE A 1 103 ? -10.201 -7.686 0.852 1.00 82.38 103 PHE A O 1
ATOM 815 N N . LEU A 1 104 ? -8.079 -7.287 1.460 1.00 83.06 104 LEU A N 1
ATOM 816 C CA . LEU A 1 104 ? -8.184 -7.874 2.804 1.00 83.06 104 LEU A CA 1
ATOM 817 C C . LEU A 1 104 ? -7.889 -6.834 3.907 1.00 83.06 104 LEU A C 1
ATOM 819 O O . LEU A 1 104 ? -6.859 -6.921 4.583 1.00 83.06 104 LEU A O 1
ATOM 823 N N . PRO A 1 105 ? -8.806 -5.880 4.163 1.00 71.38 105 PRO A N 1
ATOM 824 C CA . PRO A 1 105 ? -8.591 -4.832 5.162 1.00 71.38 105 PRO A CA 1
ATOM 825 C C . PRO A 1 105 ? -8.555 -5.359 6.606 1.00 71.38 105 PRO A C 1
ATOM 827 O O . PRO A 1 105 ? -7.875 -4.786 7.451 1.00 71.38 105 PRO A O 1
ATOM 830 N N . HIS A 1 106 ? -9.234 -6.476 6.898 1.00 70.38 106 HIS A N 1
ATOM 831 C CA . HIS A 1 106 ? -9.295 -7.058 8.246 1.00 70.38 106 HIS A CA 1
ATOM 832 C C . HIS A 1 106 ? -7.918 -7.510 8.766 1.00 70.38 106 HIS A C 1
ATOM 834 O O . HIS A 1 106 ? -7.614 -7.325 9.940 1.00 70.38 106 HIS A O 1
ATOM 840 N N . LYS A 1 107 ? -7.044 -8.021 7.885 1.00 74.00 107 LYS A N 1
ATOM 841 C CA . LYS A 1 107 ? -5.663 -8.406 8.230 1.00 74.00 107 LYS A CA 1
ATOM 842 C C . LYS A 1 107 ? -4.802 -7.198 8.619 1.00 74.00 107 LYS A C 1
ATOM 844 O O . LYS A 1 107 ? -3.979 -7.308 9.519 1.00 74.00 107 LYS A O 1
ATOM 849 N N . LEU A 1 108 ? -5.005 -6.044 7.975 1.00 70.06 108 LEU A N 1
ATOM 850 C CA . LEU A 1 108 ? -4.293 -4.802 8.317 1.00 70.06 108 LEU A CA 1
ATOM 851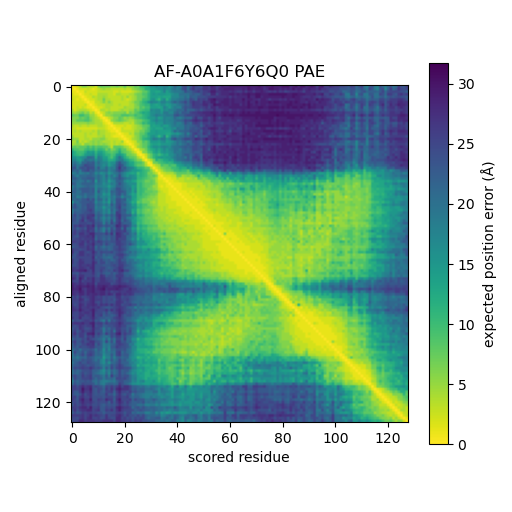 C C . LEU A 1 108 ? -4.723 -4.254 9.662 1.00 70.06 108 LEU A C 1
ATOM 853 O O . LEU A 1 108 ? -3.890 -3.740 10.394 1.00 70.06 108 LEU A O 1
ATOM 857 N N . ILE A 1 109 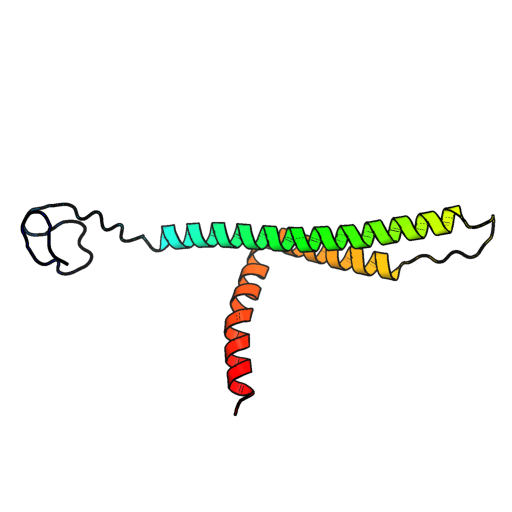? -6.019 -4.328 9.959 1.00 68.00 109 ILE A N 1
ATOM 858 C CA . ILE A 1 109 ? -6.555 -3.895 11.246 1.00 68.00 109 ILE A CA 1
ATOM 859 C C . ILE A 1 109 ? -5.926 -4.734 12.365 1.00 68.00 109 ILE A C 1
ATOM 861 O O . ILE A 1 109 ? -5.460 -4.177 13.354 1.00 68.00 109 ILE A O 1
ATOM 865 N N . GLU A 1 110 ? -5.811 -6.047 12.160 1.00 73.31 110 GLU A N 1
ATOM 866 C CA . GLU A 1 110 ? -5.180 -6.963 13.114 1.00 73.31 110 GLU A CA 1
ATOM 867 C C . GLU A 1 110 ? -3.669 -6.693 13.296 1.00 73.31 110 GLU A C 1
ATOM 869 O O . GLU A 1 110 ? -3.171 -6.656 14.422 1.00 73.31 110 GLU A O 1
ATOM 874 N N . GLU A 1 111 ? -2.923 -6.445 12.212 1.00 70.56 111 GLU A N 1
ATOM 875 C CA . GLU A 1 111 ? -1.500 -6.064 12.284 1.00 70.56 111 GLU A CA 1
ATOM 876 C C . GLU A 1 111 ? -1.298 -4.676 12.919 1.00 70.56 111 GLU A C 1
ATOM 878 O O . GLU A 1 111 ? -0.391 -4.478 13.735 1.00 70.56 111 GLU A O 1
ATOM 883 N N . ALA A 1 112 ? -2.156 -3.709 12.586 1.00 69.25 112 ALA A N 1
ATOM 884 C CA . ALA A 1 112 ? -2.108 -2.359 13.135 1.00 69.25 112 ALA A CA 1
ATOM 885 C C . ALA A 1 112 ? -2.427 -2.340 14.635 1.00 69.25 112 ALA A C 1
ATOM 887 O O . ALA A 1 112 ? -1.832 -1.542 15.353 1.00 69.25 112 ALA A O 1
ATOM 888 N N . GLN A 1 113 ? -3.302 -3.233 15.111 1.00 69.38 113 GLN A N 1
ATOM 889 C CA . GLN A 1 113 ? -3.585 -3.414 16.538 1.00 69.38 113 GLN A CA 1
ATOM 890 C C . GLN A 1 113 ? -2.453 -4.135 17.287 1.00 69.38 113 GLN A C 1
ATOM 892 O O . GLN A 1 113 ? -2.170 -3.775 18.426 1.00 69.38 113 GLN A O 1
ATOM 897 N N . LYS A 1 114 ? -1.741 -5.079 16.655 1.00 68.25 114 LYS A N 1
ATOM 898 C CA . LYS A 1 114 ? -0.567 -5.748 17.262 1.00 68.25 114 LYS A CA 1
ATOM 899 C C . LYS A 1 114 ? 0.651 -4.828 17.416 1.00 68.25 114 LYS A C 1
ATOM 901 O O . LYS A 1 114 ? 1.437 -4.981 18.345 1.00 68.25 114 LYS A O 1
ATOM 906 N N . THR A 1 115 ? 0.816 -3.853 16.522 1.00 62.12 115 THR A N 1
ATOM 907 C CA . THR A 1 115 ? 2.021 -3.006 16.464 1.00 62.12 115 THR A CA 1
ATOM 908 C C . THR A 1 115 ? 2.238 -2.057 17.670 1.00 62.12 115 THR A C 1
ATOM 910 O O . THR A 1 115 ? 3.401 -1.876 18.041 1.00 62.12 115 THR A O 1
ATOM 913 N N . PRO A 1 116 ? 1.220 -1.418 18.287 1.00 58.53 116 PRO A N 1
ATOM 914 C CA . PRO A 1 116 ? 1.423 -0.561 19.461 1.00 58.53 116 PRO A CA 1
ATOM 915 C C . PRO A 1 116 ? 1.731 -1.351 20.741 1.00 58.53 116 PRO A C 1
ATOM 917 O O . PRO A 1 116 ? 2.706 -1.020 21.413 1.00 58.53 116 PRO A O 1
ATOM 920 N N . GLU A 1 117 ? 0.990 -2.424 21.039 1.00 58.31 117 GLU A N 1
ATOM 921 C CA . GLU A 1 117 ? 1.211 -3.215 22.264 1.00 58.31 117 GLU A CA 1
ATOM 922 C C . GLU A 1 117 ? 2.529 -4.005 22.221 1.00 58.31 117 GLU A C 1
ATOM 924 O O . GLU A 1 117 ? 3.262 -4.066 23.210 1.00 58.31 117 GLU A O 1
ATOM 929 N N . GLU A 1 118 ? 2.906 -4.545 21.057 1.00 62.97 118 GLU A N 1
ATOM 930 C CA . GLU A 1 118 ? 4.171 -5.275 20.909 1.00 62.97 118 GLU A CA 1
ATOM 931 C C . GLU A 1 118 ? 5.398 -4.346 20.989 1.00 62.97 118 GLU A C 1
ATOM 933 O O . GLU A 1 118 ? 6.472 -4.766 21.433 1.00 62.97 118 GLU A O 1
ATOM 938 N N . LYS A 1 119 ? 5.262 -3.071 20.594 1.00 55.75 119 LYS A N 1
ATOM 939 C CA . LYS A 1 119 ? 6.333 -2.073 20.747 1.00 55.75 119 LYS A CA 1
ATOM 940 C C . LYS A 1 119 ? 6.532 -1.650 22.200 1.00 55.75 119 LYS A C 1
ATOM 942 O O . LYS A 1 119 ? 7.687 -1.474 22.589 1.00 55.75 119 LYS A O 1
ATOM 947 N N . GLU A 1 120 ? 5.468 -1.517 22.994 1.00 60.09 120 GLU A N 1
ATOM 948 C CA . GLU A 1 120 ? 5.595 -1.223 24.429 1.00 60.09 120 GLU A CA 1
ATOM 949 C C . GLU A 1 120 ? 6.227 -2.390 25.203 1.00 60.09 120 GLU A C 1
ATOM 951 O O . GLU A 1 120 ? 7.183 -2.160 25.948 1.00 60.09 120 GLU A O 1
ATOM 956 N N . ASP A 1 121 ? 5.804 -3.641 24.970 1.00 61.69 121 ASP A N 1
ATOM 957 C CA . ASP A 1 121 ? 6.413 -4.817 25.628 1.00 61.69 121 ASP A CA 1
ATOM 958 C C . ASP A 1 121 ? 7.900 -4.971 25.249 1.00 61.69 121 ASP A C 1
ATOM 960 O O . ASP A 1 121 ? 8.770 -5.161 26.106 1.00 61.69 121 ASP A O 1
ATOM 964 N N . LYS A 1 122 ? 8.242 -4.803 23.965 1.00 63.12 122 LYS A N 1
ATOM 965 C CA . LYS A 1 122 ? 9.646 -4.875 23.527 1.00 63.12 122 LYS A CA 1
ATOM 966 C C . LYS A 1 122 ? 10.494 -3.724 24.072 1.00 63.12 122 LYS A C 1
ATOM 968 O O . LYS A 1 122 ? 11.644 -3.962 24.439 1.00 63.12 122 LYS A O 1
ATOM 973 N N . SER A 1 123 ? 9.947 -2.511 24.176 1.00 58.69 123 SER A N 1
ATOM 974 C CA . SER A 1 123 ? 10.648 -1.374 24.790 1.00 58.69 123 SER A CA 1
ATOM 975 C C . SER A 1 123 ? 10.888 -1.604 26.285 1.00 58.69 123 SER A C 1
ATOM 977 O O . SER A 1 123 ? 11.971 -1.308 26.787 1.00 58.69 123 SER A O 1
ATOM 979 N N . PHE A 1 124 ? 9.923 -2.186 27.000 1.00 67.31 124 PHE A N 1
ATOM 980 C CA . PHE A 1 124 ? 10.073 -2.509 28.419 1.00 67.31 124 PHE A CA 1
ATOM 981 C C . PHE A 1 124 ? 11.120 -3.608 28.666 1.00 67.31 124 PHE A C 1
ATOM 983 O O . PHE A 1 124 ? 11.906 -3.511 29.610 1.00 67.31 124 PHE A O 1
ATOM 990 N N . LYS A 1 125 ? 11.196 -4.622 27.795 1.00 68.69 125 LYS A N 1
ATOM 991 C CA . LYS A 1 125 ? 12.193 -5.706 27.894 1.00 68.69 125 LYS A CA 1
ATOM 992 C C . LYS A 1 125 ? 13.621 -5.295 27.533 1.00 68.69 125 LYS A C 1
ATOM 994 O O . LYS A 1 125 ? 14.549 -5.936 28.001 1.00 68.69 125 LYS A O 1
ATOM 999 N N . LEU A 1 126 ? 13.810 -4.250 26.730 1.00 71.69 126 LEU A N 1
ATOM 1000 C CA . LEU A 1 126 ? 15.140 -3.755 26.341 1.00 71.69 126 LEU A CA 1
ATOM 1001 C C . LEU A 1 126 ? 15.786 -2.829 27.389 1.00 71.69 126 LEU A C 1
ATOM 1003 O O . LEU A 1 126 ? 16.942 -2.450 27.227 1.00 71.69 126 LEU A O 1
ATOM 1007 N N . THR A 1 127 ? 15.054 -2.463 28.448 1.00 66.62 127 THR A N 1
ATOM 1008 C CA . THR A 1 127 ? 15.502 -1.505 29.479 1.00 66.62 127 THR A CA 1
ATOM 1009 C C . THR A 1 127 ? 15.809 -2.170 30.836 1.00 66.62 127 THR A C 1
ATOM 1011 O O . THR A 1 127 ? 16.007 -1.473 31.830 1.00 66.62 127 THR A O 1
ATOM 1014 N N . LYS A 1 128 ? 15.839 -3.508 30.898 1.00 51.31 128 LYS A N 1
ATOM 1015 C CA . LYS A 1 128 ? 16.235 -4.318 32.065 1.00 51.31 128 LYS A CA 1
ATOM 1016 C C . LYS A 1 128 ? 17.395 -5.230 31.698 1.00 51.31 128 LYS A C 1
ATOM 1018 O O . LYS A 1 128 ? 18.233 -5.455 32.595 1.00 51.31 128 LYS A O 1
#

Secondary structure (DSSP, 8-state):
-B-TTT-PBP-SS-SB-TTT--B-------HHHHHHHHHHHHHHHHHHHHHHHHHHHHHHHHHHHHHHHHHHHT--TT------HHHHHHHHHHHHHHHHHHH-HHHHHHHHHHHHHHHHHHHHHTT-

Sequence (128 aa):
MYCKKCGNKFLGNEKFCGKCGFETNIDLDTPLSQEAQVNNLLEAHAKNAAKTLMLKGVGFAVLGIVITWIWYASAEDGGTYYAFWGLMVVGAYQFLRGVYFWFLPHKLIEEAQKTPEEKEDKSFKLTK

Radius of gyration: 28.47 Å; Cα contacts (8 Å, |Δi|>4): 99; chains: 1; bounding box: 62×28×78 Å

Solvent-accessible surface area (backbone atoms only — not comparable to full-atom values): 7321 Å² total; per-residue (Å²): 104,63,40,92,86,77,66,47,73,57,94,66,95,60,56,43,40,95,88,76,67,50,72,44,94,64,79,73,73,50,68,71,60,53,52,52,52,51,48,54,52,50,50,52,52,51,48,53,54,23,51,54,42,26,52,52,10,49,52,38,28,53,51,26,50,51,54,32,50,55,48,55,76,70,50,58,97,89,58,91,75,76,73,49,57,68,44,33,51,53,9,48,51,38,23,50,53,16,50,54,41,56,76,42,51,69,62,52,53,53,52,60,61,47,53,62,60,54,49,51,55,53,53,58,64,75,74,115

Nearest PDB structures (foldseek):
  7a0g-assembly1_EEE  TM=5.928E-01  e=1.552E+00  Serratia marcescens
  7a0g-assembly1_GGG  TM=6.047E-01  e=3.699E+00  Serratia marcescens
  7rro-assembly1_F4  TM=4.090E-01  e=9.984E+00  Bos taurus
  7aan-assembly1_B  TM=3.706E-01  e=7.789E+00  Homo sapiens

Foldseek 3Di:
DADPPPRHDDPDDDQADPPPRHGDPPCPPDVVVVVVVVVVVLLVVLLVVLVVLLVVLVVLLVVQVVVQVVQVVPDDVPDDGDRPVVSNVSSVVSNVVSVVCNVPVVVVSVVVVCVPVVVVVVVVVVVD